Protein AF-A0A2S0XED9-F1 (afdb_monomer_lite)

Structure (mmCIF, N/CA/C/O backbone):
data_AF-A0A2S0XED9-F1
#
_entry.id   AF-A0A2S0XED9-F1
#
loop_
_atom_site.group_PDB
_atom_site.id
_atom_site.type_symbol
_atom_site.label_atom_id
_atom_site.label_alt_id
_atom_site.label_comp_id
_atom_site.label_asym_id
_atom_site.label_entity_id
_atom_site.label_seq_id
_atom_site.pdbx_PDB_ins_code
_atom_site.Cartn_x
_atom_site.Cartn_y
_atom_site.Cartn_z
_atom_site.occupancy
_atom_site.B_iso_or_equiv
_atom_site.auth_seq_id
_atom_site.auth_comp_id
_atom_site.auth_asym_id
_atom_site.auth_atom_id
_atom_site.pdbx_PDB_model_num
ATOM 1 N N . MET A 1 1 ? 7.536 -2.557 -26.208 1.00 51.84 1 MET A N 1
ATOM 2 C CA . MET A 1 1 ? 7.669 -2.751 -24.749 1.00 51.84 1 MET A CA 1
ATOM 3 C C . MET A 1 1 ? 7.811 -4.241 -24.503 1.00 51.84 1 MET A C 1
ATOM 5 O O . MET A 1 1 ? 7.226 -5.008 -25.258 1.00 51.84 1 MET A O 1
ATOM 9 N N . SER A 1 2 ? 8.712 -4.651 -23.611 1.00 64.56 2 SER A N 1
ATOM 10 C CA . SER A 1 2 ? 9.038 -6.066 -23.392 1.00 64.56 2 SER A CA 1
ATOM 11 C C . SER A 1 2 ? 7.966 -6.731 -22.523 1.00 64.56 2 SER A C 1
ATOM 13 O O . SER A 1 2 ? 7.463 -6.092 -21.606 1.00 64.56 2 SER A O 1
ATOM 15 N N . ASN A 1 3 ? 7.695 -8.031 -22.710 1.00 69.75 3 ASN A N 1
ATOM 16 C CA . ASN A 1 3 ? 6.802 -8.825 -21.841 1.00 69.75 3 ASN A CA 1
ATOM 17 C C . ASN A 1 3 ? 7.157 -8.728 -20.339 1.00 69.75 3 ASN A C 1
ATOM 19 O O . ASN A 1 3 ? 6.335 -9.035 -19.479 1.00 69.75 3 ASN A O 1
ATOM 23 N N . ILE A 1 4 ? 8.401 -8.363 -20.010 1.00 69.19 4 ILE A N 1
ATOM 24 C CA . ILE A 1 4 ? 8.859 -8.146 -18.631 1.00 69.19 4 ILE A CA 1
ATOM 25 C C . ILE A 1 4 ? 8.288 -6.843 -18.058 1.00 69.19 4 ILE A C 1
ATOM 27 O O . ILE A 1 4 ? 7.877 -6.832 -16.899 1.00 69.19 4 ILE A O 1
ATOM 31 N N . ASP A 1 5 ? 8.233 -5.780 -18.860 1.00 72.25 5 ASP A N 1
ATOM 32 C CA . ASP A 1 5 ? 7.725 -4.472 -18.438 1.00 72.25 5 ASP A CA 1
ATOM 33 C C . ASP A 1 5 ? 6.220 -4.563 -18.160 1.00 72.25 5 ASP A C 1
ATOM 35 O O . ASP A 1 5 ? 5.756 -4.099 -17.122 1.00 72.25 5 ASP A O 1
ATOM 39 N N . ASP A 1 6 ? 5.480 -5.269 -19.021 1.00 79.00 6 ASP A N 1
ATOM 40 C CA . ASP A 1 6 ? 4.032 -5.467 -18.876 1.00 79.00 6 ASP A CA 1
ATOM 41 C C . ASP A 1 6 ? 3.680 -6.276 -17.615 1.00 79.00 6 ASP A C 1
ATOM 43 O O . ASP A 1 6 ? 2.735 -5.952 -16.894 1.00 79.00 6 ASP A O 1
ATOM 47 N N . ARG A 1 7 ? 4.472 -7.309 -17.292 1.00 82.38 7 ARG A N 1
ATOM 48 C CA . ARG A 1 7 ? 4.292 -8.087 -16.053 1.00 82.38 7 ARG A CA 1
ATOM 49 C C . ARG A 1 7 ? 4.614 -7.265 -14.810 1.00 82.38 7 ARG A C 1
ATOM 51 O O . ARG A 1 7 ? 3.908 -7.389 -13.814 1.00 82.38 7 ARG A O 1
ATOM 58 N N . MET A 1 8 ? 5.654 -6.435 -14.870 1.00 83.00 8 MET A N 1
ATOM 59 C CA . MET A 1 8 ? 6.046 -5.570 -13.757 1.00 83.00 8 MET A CA 1
ATOM 60 C C . MET A 1 8 ? 5.006 -4.470 -13.509 1.00 83.00 8 MET A C 1
ATOM 62 O O . MET A 1 8 ? 4.694 -4.176 -12.359 1.00 83.00 8 MET A O 1
ATOM 66 N N . LEU A 1 9 ? 4.428 -3.902 -14.573 1.00 88.00 9 LEU A N 1
ATOM 67 C CA . LEU A 1 9 ? 3.323 -2.942 -14.498 1.00 88.00 9 LEU A CA 1
ATOM 68 C C . LEU A 1 9 ? 2.078 -3.562 -13.851 1.00 88.00 9 LEU A C 1
ATOM 70 O O . LEU A 1 9 ? 1.512 -2.977 -12.931 1.00 88.00 9 LEU A O 1
ATOM 74 N N . ALA A 1 10 ? 1.696 -4.774 -14.261 1.00 90.44 10 ALA A N 1
ATOM 75 C CA . ALA A 1 10 ? 0.576 -5.487 -13.644 1.00 90.44 10 ALA A CA 1
ATOM 76 C C . ALA A 1 10 ? 0.827 -5.797 -12.155 1.00 90.44 10 ALA A C 1
ATOM 78 O O . ALA A 1 10 ? -0.080 -5.708 -11.325 1.00 90.44 10 ALA A O 1
ATOM 79 N N . GLU A 1 11 ? 2.065 -6.144 -11.792 1.00 90.94 11 GLU A N 1
ATOM 80 C CA . GLU A 1 11 ? 2.452 -6.367 -10.398 1.00 90.94 11 GLU A CA 1
ATOM 81 C C . GLU A 1 11 ? 2.420 -5.072 -9.574 1.00 90.94 11 GLU A C 1
ATOM 83 O O . GLU A 1 11 ? 1.931 -5.080 -8.441 1.00 90.94 11 GLU A O 1
ATOM 88 N N . GLN A 1 12 ? 2.874 -3.959 -10.152 1.00 93.12 12 GLN A N 1
ATOM 89 C CA . GLN A 1 12 ? 2.800 -2.638 -9.536 1.00 93.12 12 GLN A CA 1
ATOM 90 C C . GLN A 1 12 ? 1.349 -2.225 -9.263 1.00 93.12 12 GLN A C 1
ATOM 92 O O . GLN A 1 12 ? 1.039 -1.790 -8.154 1.00 93.12 12 GLN A O 1
ATOM 97 N N . GLU A 1 13 ? 0.457 -2.377 -10.246 1.00 94.38 13 GLU A N 1
ATOM 98 C CA . GLU A 1 13 ? -0.963 -2.041 -10.098 1.00 94.38 13 GLU A CA 1
ATOM 99 C C . GLU A 1 13 ? -1.625 -2.893 -9.008 1.00 94.38 13 GLU A C 1
ATOM 101 O O . GLU A 1 13 ? -2.301 -2.358 -8.125 1.00 94.38 13 GLU A O 1
ATOM 106 N N . ARG A 1 14 ? -1.359 -4.207 -8.990 1.00 95.81 14 ARG A N 1
ATOM 107 C CA . ARG A 1 14 ? -1.854 -5.099 -7.932 1.00 95.81 14 ARG A CA 1
ATOM 108 C C . ARG A 1 14 ? -1.375 -4.652 -6.549 1.00 95.81 14 ARG A C 1
ATOM 110 O O . ARG A 1 14 ? -2.179 -4.573 -5.623 1.00 95.81 14 ARG A O 1
ATOM 117 N N . ALA A 1 15 ? -0.084 -4.353 -6.409 1.00 94.50 15 ALA A N 1
ATOM 118 C CA . ALA A 1 15 ? 0.502 -3.927 -5.140 1.00 94.50 15 ALA A CA 1
ATOM 119 C C . ALA A 1 15 ? -0.047 -2.570 -4.669 1.00 94.50 15 ALA A C 1
ATOM 121 O O . ALA A 1 15 ? -0.250 -2.368 -3.471 1.00 94.50 15 ALA A O 1
ATOM 122 N N . PHE A 1 16 ? -0.333 -1.654 -5.599 1.00 96.00 16 PHE A N 1
ATOM 123 C CA . PHE A 1 16 ? -0.974 -0.378 -5.292 1.00 96.00 16 PHE A CA 1
ATOM 124 C C . PHE A 1 16 ? -2.388 -0.569 -4.730 1.00 96.00 16 PHE A C 1
ATOM 126 O O . PHE A 1 16 ? -2.715 0.009 -3.691 1.00 96.00 16 PHE A O 1
ATOM 133 N N . LEU A 1 17 ? -3.214 -1.387 -5.391 1.00 97.50 17 LEU A N 1
ATOM 134 C CA . LEU A 1 17 ? -4.579 -1.672 -4.941 1.00 97.50 17 LEU A CA 1
ATOM 135 C C . LEU A 1 17 ? -4.581 -2.345 -3.563 1.00 97.50 17 LEU A C 1
ATOM 137 O O . LEU A 1 17 ? -5.307 -1.913 -2.670 1.00 97.50 17 LEU A O 1
ATOM 141 N N . GLU A 1 18 ? -3.705 -3.330 -3.358 1.00 96.81 18 GLU A N 1
ATOM 142 C CA .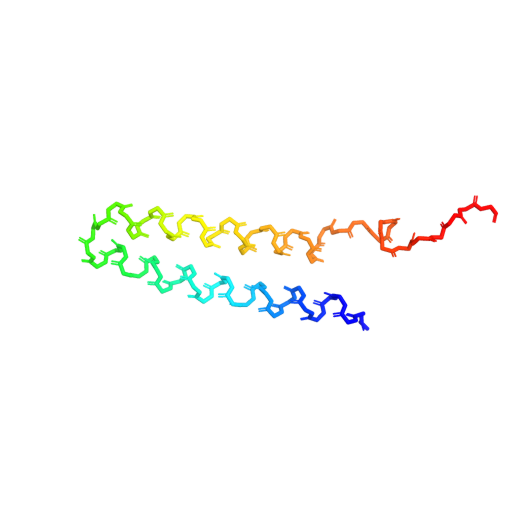 GLU A 1 18 ? -3.554 -4.020 -2.074 1.00 96.81 18 GLU A CA 1
ATOM 143 C C . GLU A 1 18 ? -3.130 -3.060 -0.951 1.00 96.81 18 GLU A C 1
ATOM 145 O O . GLU A 1 18 ? -3.732 -3.049 0.124 1.00 96.81 18 GLU A O 1
ATOM 150 N N . TRP A 1 19 ? -2.137 -2.200 -1.201 1.00 97.62 19 TRP A N 1
ATOM 151 C CA . TRP A 1 19 ? -1.727 -1.178 -0.240 1.00 97.62 19 TRP A CA 1
ATOM 152 C C . TRP A 1 19 ? -2.866 -0.216 0.101 1.00 97.62 19 TRP A C 1
ATOM 154 O O . TRP A 1 19 ? -3.082 0.077 1.280 1.00 97.62 19 TRP A O 1
ATOM 164 N N . ARG A 1 20 ? -3.593 0.278 -0.909 1.00 97.50 20 ARG A N 1
ATOM 165 C CA . ARG A 1 20 ? -4.706 1.217 -0.728 1.00 97.50 20 ARG A CA 1
ATOM 166 C C . ARG A 1 20 ? -5.769 0.624 0.192 1.00 97.50 20 ARG A C 1
ATOM 168 O O . ARG A 1 20 ? -6.194 1.295 1.134 1.00 97.50 20 ARG A O 1
ATOM 175 N N . ASP A 1 21 ? -6.160 -0.618 -0.066 1.00 97.56 21 ASP A N 1
ATOM 176 C CA . ASP A 1 21 ? -7.239 -1.284 0.659 1.00 97.56 21 ASP A CA 1
ATOM 177 C C . ASP A 1 21 ? -6.813 -1.615 2.099 1.00 97.56 21 ASP A C 1
ATOM 179 O O . ASP A 1 21 ? -7.542 -1.320 3.048 1.00 97.56 21 ASP A O 1
ATOM 183 N N . LEU A 1 22 ? -5.586 -2.114 2.297 1.00 97.25 22 LEU A N 1
ATOM 184 C CA . LEU A 1 22 ? -5.033 -2.362 3.634 1.00 97.25 22 LEU A CA 1
ATOM 185 C C . LEU A 1 22 ? -4.852 -1.071 4.435 1.00 97.25 22 LEU A C 1
ATO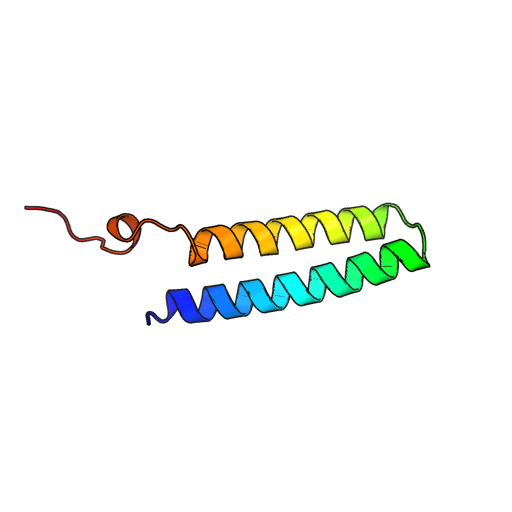M 187 O O . LEU A 1 22 ? -5.123 -1.049 5.634 1.00 97.25 22 LEU A O 1
ATOM 191 N N . ARG A 1 23 ? -4.427 0.022 3.792 1.00 96.19 23 ARG A N 1
ATOM 192 C CA . ARG A 1 23 ? -4.305 1.332 4.442 1.00 96.19 23 ARG A CA 1
ATOM 193 C C . ARG A 1 23 ? -5.671 1.868 4.860 1.00 96.19 23 ARG A C 1
ATOM 195 O O . ARG A 1 23 ? -5.785 2.396 5.962 1.00 96.19 23 ARG A O 1
ATOM 202 N N . ALA A 1 24 ? -6.683 1.765 3.998 1.00 97.69 24 ALA A N 1
ATOM 203 C CA . AL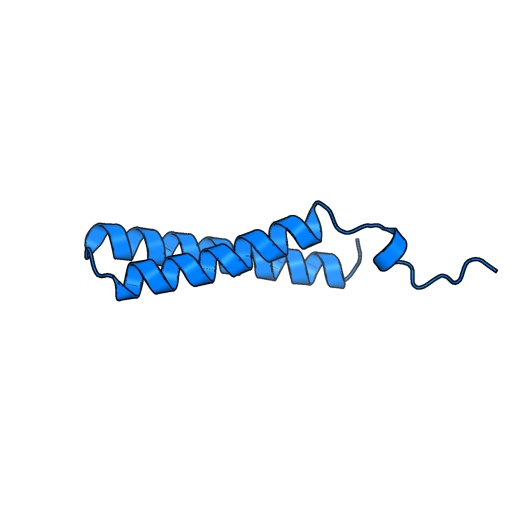A A 1 24 ? -8.043 2.186 4.328 1.00 97.69 24 ALA A CA 1
ATOM 204 C C . ALA A 1 24 ? -8.571 1.406 5.539 1.00 97.69 24 ALA A C 1
ATOM 206 O O . ALA A 1 24 ? -9.011 2.016 6.511 1.00 97.69 24 ALA A O 1
ATOM 207 N N . LYS A 1 25 ? -8.398 0.080 5.530 1.00 96.12 25 LYS A N 1
ATOM 208 C CA . LYS A 1 25 ? -8.757 -0.778 6.658 1.00 96.12 25 LYS A CA 1
ATOM 209 C C . LYS A 1 25 ? -7.996 -0.410 7.933 1.00 96.12 25 LYS A C 1
ATOM 211 O O . LYS A 1 25 ? -8.613 -0.271 8.976 1.00 96.12 25 LYS A O 1
ATOM 216 N N . ALA A 1 26 ? -6.683 -0.190 7.862 1.00 96.62 26 ALA A N 1
ATOM 217 C CA . ALA A 1 26 ? -5.881 0.194 9.025 1.00 96.62 26 ALA A CA 1
ATOM 218 C C . ALA A 1 26 ? -6.321 1.534 9.639 1.00 96.62 26 ALA A C 1
ATOM 220 O O . ALA A 1 26 ? -6.255 1.701 10.854 1.00 96.62 26 ALA A O 1
ATOM 221 N N . LEU A 1 27 ? -6.771 2.489 8.816 1.00 96.88 27 LEU A N 1
ATOM 222 C CA . LEU A 1 27 ? -7.331 3.755 9.297 1.00 96.88 27 LEU A CA 1
ATOM 223 C C . LEU A 1 27 ? -8.700 3.576 9.955 1.00 96.88 27 LEU A C 1
A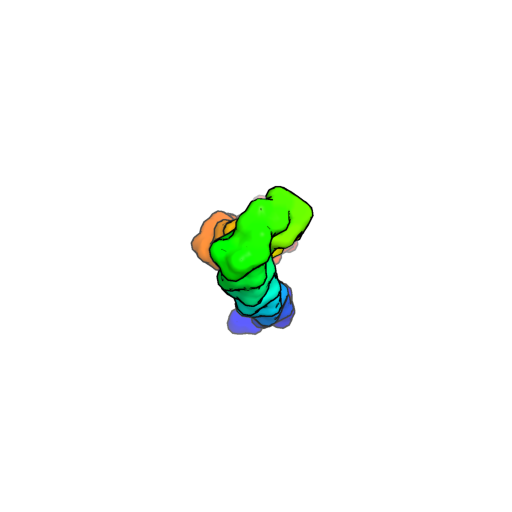TOM 225 O O . LEU A 1 27 ? -9.004 4.284 10.909 1.00 96.88 27 LEU A O 1
ATOM 229 N N . GLU A 1 28 ? -9.511 2.652 9.446 1.00 97.69 28 GLU A N 1
ATOM 230 C CA . GLU A 1 28 ? -10.822 2.326 10.007 1.00 97.69 28 GLU A CA 1
ATOM 231 C C . GLU A 1 28 ? -10.702 1.566 11.336 1.00 97.69 28 GLU A C 1
ATOM 233 O O . GLU A 1 28 ? -11.393 1.886 12.300 1.00 97.69 28 GLU A O 1
ATOM 238 N N . THR A 1 29 ? -9.814 0.571 11.402 1.00 95.94 29 THR A N 1
ATOM 239 C CA . THR A 1 29 ? -9.698 -0.339 12.549 1.00 95.94 29 THR A CA 1
ATOM 240 C C . THR A 1 29 ? -8.727 0.151 13.617 1.00 95.94 29 THR A C 1
ATOM 242 O O . THR A 1 29 ? -8.854 -0.231 14.780 1.00 95.94 29 THR A O 1
ATOM 245 N N . GLY A 1 30 ? -7.720 0.943 13.240 1.00 94.19 30 GLY A N 1
ATOM 246 C CA . GLY A 1 30 ? -6.580 1.257 14.101 1.00 94.19 30 GLY A CA 1
ATOM 247 C C . GLY A 1 30 ? -5.701 0.041 14.435 1.00 94.19 30 GLY A C 1
ATOM 248 O O . GLY A 1 30 ? -4.840 0.139 15.310 1.00 94.19 30 GLY A O 1
ATOM 249 N N . ASP A 1 31 ? -5.900 -1.108 13.774 1.00 95.50 31 ASP A N 1
ATOM 250 C CA . ASP A 1 31 ? -5.135 -2.326 14.048 1.00 95.50 31 ASP A CA 1
ATOM 251 C C . ASP A 1 31 ? -3.716 -2.214 13.468 1.00 95.50 31 ASP A C 1
ATOM 253 O O . ASP A 1 31 ? -3.493 -2.078 12.260 1.00 95.50 31 ASP A O 1
ATOM 257 N N . MET A 1 32 ? -2.722 -2.344 14.345 1.00 94.69 32 MET A N 1
ATOM 258 C CA . MET A 1 32 ? -1.305 -2.355 13.982 1.00 94.69 32 MET A CA 1
ATOM 259 C C . MET A 1 32 ? -0.939 -3.490 13.016 1.00 94.69 32 MET A C 1
ATOM 261 O O . MET A 1 32 ? 0.022 -3.362 12.255 1.00 94.69 32 MET A O 1
ATOM 265 N N . ARG A 1 33 ? -1.687 -4.599 13.007 1.00 95.31 33 ARG A N 1
ATOM 266 C CA . ARG A 1 33 ? -1.499 -5.696 12.047 1.00 95.31 33 ARG A CA 1
ATOM 267 C C . ARG A 1 33 ? -1.880 -5.274 10.635 1.00 95.31 33 ARG A C 1
ATOM 269 O O . ARG A 1 33 ? -1.127 -5.568 9.707 1.00 95.31 33 ARG A O 1
ATOM 276 N N . ASP A 1 34 ? -2.993 -4.560 10.487 1.00 91.88 34 ASP A N 1
ATOM 277 C CA . ASP A 1 34 ? -3.435 -4.018 9.200 1.00 91.88 34 ASP A CA 1
ATOM 278 C C . ASP A 1 34 ? -2.465 -2.926 8.724 1.00 91.88 34 ASP A C 1
ATOM 280 O O . ASP A 1 34 ? -2.058 -2.923 7.562 1.00 91.88 34 ASP A O 1
ATOM 284 N N . ALA A 1 35 ? -1.987 -2.067 9.635 1.00 95.06 35 ALA A N 1
ATOM 285 C CA . ALA A 1 35 ? -0.973 -1.058 9.321 1.00 95.06 35 ALA A CA 1
ATOM 286 C C . ALA A 1 35 ? 0.357 -1.685 8.858 1.00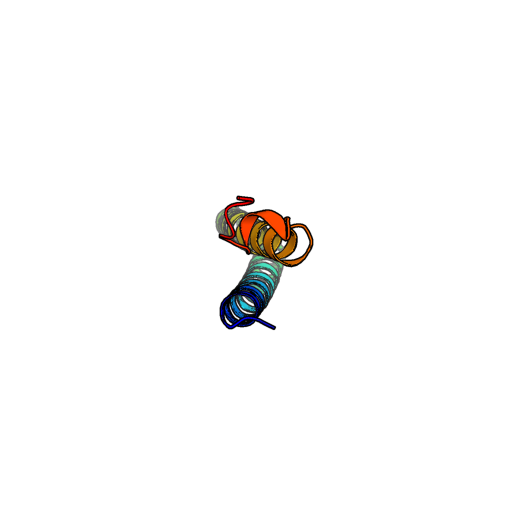 95.06 35 ALA A C 1
ATOM 288 O O . ALA A 1 35 ? 0.956 -1.246 7.874 1.00 95.06 35 ALA A O 1
ATOM 289 N N . HIS A 1 36 ? 0.812 -2.750 9.525 1.00 97.38 36 HIS A N 1
ATOM 290 C CA . HIS A 1 36 ? 2.009 -3.484 9.118 1.00 97.38 36 HIS A CA 1
ATOM 291 C C . HIS A 1 36 ? 1.816 -4.196 7.770 1.00 97.38 36 HIS A C 1
ATOM 293 O O . HIS A 1 36 ? 2.715 -4.182 6.928 1.00 97.38 36 HIS A O 1
ATOM 299 N N . ALA A 1 37 ? 0.643 -4.791 7.531 1.00 96.44 37 ALA A N 1
ATOM 300 C CA . ALA A 1 37 ? 0.309 -5.386 6.241 1.00 96.44 37 ALA A CA 1
ATOM 301 C C . ALA A 1 37 ? 0.333 -4.337 5.117 1.00 96.44 37 ALA A C 1
ATOM 303 O O . ALA A 1 37 ? 0.978 -4.566 4.094 1.00 96.44 37 ALA A O 1
ATOM 304 N N . ALA A 1 38 ? -0.263 -3.162 5.346 1.00 96.62 38 ALA A N 1
ATOM 305 C CA . ALA A 1 38 ? -0.209 -2.037 4.418 1.00 96.62 38 ALA A CA 1
ATOM 306 C C . ALA A 1 38 ? 1.239 -1.604 4.132 1.00 96.62 38 ALA A C 1
ATOM 308 O O . ALA A 1 38 ? 1.606 -1.416 2.975 1.00 96.62 38 ALA A O 1
ATOM 309 N N . GLY A 1 39 ? 2.095 -1.507 5.156 1.00 96.50 39 GLY A N 1
ATOM 310 C CA . GLY A 1 39 ? 3.513 -1.167 4.983 1.00 96.50 39 GLY A CA 1
ATOM 311 C C . GLY A 1 39 ? 4.273 -2.151 4.083 1.00 96.50 39 GLY A C 1
ATOM 312 O O . GLY A 1 39 ? 5.066 -1.732 3.238 1.00 96.50 39 GLY A O 1
ATOM 313 N N . LYS A 1 40 ? 3.993 -3.455 4.196 1.00 97.19 40 LYS A N 1
ATOM 314 C CA . LYS A 1 40 ? 4.586 -4.472 3.310 1.00 97.19 40 LYS A CA 1
ATOM 315 C C . LYS A 1 40 ? 4.115 -4.317 1.863 1.00 97.19 40 LYS A C 1
ATOM 317 O O . LYS A 1 40 ? 4.948 -4.331 0.960 1.00 97.19 40 LYS A O 1
ATOM 322 N N . ALA A 1 41 ? 2.812 -4.128 1.647 1.00 96.44 41 ALA A N 1
ATOM 323 C CA . ALA A 1 41 ? 2.254 -3.912 0.311 1.00 96.44 41 ALA A CA 1
ATOM 324 C C . ALA A 1 41 ? 2.825 -2.638 -0.342 1.00 96.44 41 ALA A C 1
ATOM 326 O O . ALA A 1 41 ? 3.209 -2.655 -1.512 1.00 96.44 41 ALA A O 1
ATOM 327 N N . PHE A 1 42 ? 2.995 -1.566 0.441 1.00 96.81 42 PHE A N 1
ATOM 328 C CA . PHE A 1 42 ? 3.662 -0.345 -0.014 1.00 96.81 42 PHE A CA 1
ATOM 329 C C . PHE A 1 42 ? 5.099 -0.603 -0.482 1.00 96.81 42 PHE A C 1
ATOM 331 O O . PHE A 1 42 ? 5.502 -0.093 -1.524 1.00 96.81 42 PHE A O 1
ATOM 338 N N . GLY A 1 43 ? 5.869 -1.412 0.253 1.00 96.31 43 GLY A N 1
ATOM 339 C CA . GLY A 1 43 ? 7.235 -1.770 -0.133 1.00 96.31 43 GLY A CA 1
ATOM 340 C C . GLY A 1 43 ? 7.310 -2.444 -1.508 1.00 96.31 43 GLY A C 1
ATOM 341 O O . GLY A 1 43 ? 8.178 -2.103 -2.311 1.00 96.31 43 GLY A O 1
ATOM 342 N N . VAL A 1 44 ? 6.369 -3.344 -1.813 1.00 94.69 44 VAL A N 1
ATOM 343 C CA . VAL A 1 44 ? 6.275 -4.011 -3.125 1.00 94.69 44 VAL A CA 1
ATOM 344 C C . VAL A 1 44 ? 5.908 -3.013 -4.227 1.00 94.69 44 VAL A C 1
ATOM 346 O O . VAL A 1 44 ? 6.561 -2.976 -5.272 1.00 94.69 44 VAL A O 1
ATOM 349 N N . PHE A 1 45 ? 4.912 -2.156 -3.987 1.00 95.31 45 PHE A N 1
ATOM 350 C CA . PHE A 1 45 ? 4.541 -1.090 -4.922 1.00 95.31 45 PHE A CA 1
ATOM 351 C C . PHE A 1 45 ? 5.719 -0.143 -5.212 1.00 95.31 45 PHE A C 1
ATOM 353 O O . PHE A 1 45 ? 6.010 0.168 -6.367 1.00 95.31 45 PHE A O 1
ATOM 360 N N . PHE A 1 46 ? 6.444 0.287 -4.179 1.00 93.56 46 PHE A N 1
ATOM 361 C CA . PHE A 1 46 ? 7.578 1.194 -4.338 1.00 93.56 46 PHE A CA 1
ATOM 362 C C . PHE A 1 46 ? 8.740 0.535 -5.092 1.00 93.56 46 PHE A C 1
ATOM 364 O O . PHE A 1 46 ? 9.319 1.139 -5.995 1.00 93.56 46 PHE A O 1
ATOM 371 N N . TYR A 1 47 ? 9.056 -0.722 -4.775 1.00 91.31 47 TYR A N 1
ATOM 372 C CA . TYR A 1 47 ? 10.090 -1.475 -5.482 1.00 91.31 47 TYR A CA 1
ATOM 373 C C . TYR A 1 47 ? 9.780 -1.622 -6.977 1.00 91.31 47 TYR A C 1
ATOM 375 O O . TYR A 1 47 ? 10.646 -1.371 -7.821 1.00 91.31 47 TYR A O 1
ATOM 383 N N . THR A 1 48 ? 8.547 -2.004 -7.312 1.00 90.50 48 THR A N 1
ATOM 384 C CA . THR A 1 48 ? 8.111 -2.160 -8.707 1.00 90.50 48 THR A CA 1
ATOM 385 C C . THR A 1 48 ? 8.103 -0.815 -9.437 1.00 90.50 48 THR A C 1
ATOM 387 O O . THR A 1 48 ? 8.619 -0.737 -10.549 1.00 90.50 48 THR A O 1
ATOM 390 N N . TYR A 1 49 ? 7.672 0.276 -8.789 1.00 89.06 49 TYR A N 1
ATOM 391 C CA . TYR A 1 49 ? 7.787 1.639 -9.327 1.00 89.06 49 TYR A CA 1
ATOM 392 C C . TYR A 1 49 ? 9.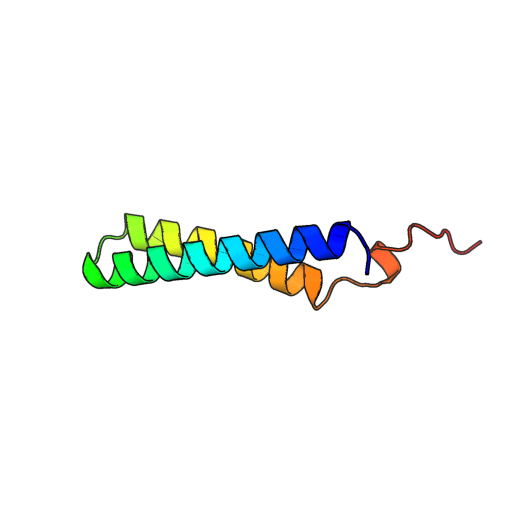218 2.034 -9.678 1.00 89.06 49 TYR A C 1
ATOM 394 O O . TYR A 1 49 ? 9.474 2.491 -10.794 1.00 89.06 49 TYR A O 1
ATOM 402 N N . VAL A 1 50 ? 10.160 1.832 -8.756 1.00 89.69 50 VAL A N 1
ATOM 403 C CA . VAL A 1 50 ? 11.574 2.133 -9.006 1.00 89.69 50 VAL A CA 1
ATOM 404 C C . VAL A 1 50 ? 12.121 1.244 -10.126 1.00 89.69 50 VAL A C 1
ATOM 406 O O . VAL A 1 50 ? 12.856 1.722 -10.988 1.00 89.69 50 VAL A O 1
ATOM 409 N N . SER A 1 51 ? 11.717 -0.025 -10.167 1.00 85.81 51 SER A N 1
ATOM 410 C CA . SER A 1 51 ? 12.138 -0.991 -11.189 1.00 85.81 51 SER A CA 1
ATOM 411 C C . SER A 1 51 ? 11.559 -0.724 -12.579 1.00 85.81 51 SER A C 1
ATOM 413 O O . SER A 1 51 ? 12.135 -1.181 -13.559 1.00 85.81 51 SER A O 1
ATOM 415 N N . ILE A 1 52 ? 10.444 -0.007 -12.692 1.00 82.94 52 ILE A N 1
ATOM 416 C CA . ILE A 1 52 ? 9.897 0.437 -13.982 1.00 82.94 52 ILE A CA 1
ATOM 417 C C . ILE A 1 52 ? 10.533 1.773 -14.383 1.00 82.94 52 ILE A C 1
ATOM 419 O O . ILE A 1 52 ? 10.979 1.942 -15.513 1.00 82.94 52 ILE A O 1
ATOM 423 N N . THR A 1 53 ? 10.615 2.715 -13.443 1.00 81.75 53 THR A N 1
ATOM 424 C CA . THR A 1 53 ? 10.984 4.113 -13.723 1.00 81.75 53 THR A CA 1
ATOM 425 C C . THR A 1 53 ? 12.491 4.320 -13.874 1.00 81.75 53 THR A C 1
ATOM 427 O O . THR A 1 53 ? 12.929 5.158 -14.660 1.00 81.75 53 THR A O 1
ATOM 430 N N . HIS A 1 54 ? 13.303 3.585 -13.110 1.00 79.88 54 HIS A N 1
ATOM 431 C CA . HIS A 1 54 ? 14.730 3.881 -12.942 1.00 79.88 54 HIS A CA 1
ATOM 432 C C . HIS A 1 54 ? 15.658 2.723 -13.294 1.00 79.88 54 HIS A C 1
ATOM 434 O O . HIS A 1 54 ? 16.867 2.835 -13.084 1.00 79.88 54 HIS A O 1
ATOM 440 N N . ARG A 1 55 ? 15.145 1.606 -13.822 1.00 64.81 55 ARG A N 1
ATOM 441 C CA . ARG A 1 55 ? 16.016 0.489 -14.196 1.00 64.81 55 ARG A CA 1
ATOM 442 C C . ARG A 1 55 ? 16.939 0.929 -15.335 1.00 64.81 55 ARG A C 1
ATOM 444 O O . ARG A 1 55 ? 16.446 1.323 -16.392 1.00 64.81 55 ARG A O 1
ATOM 451 N N . PRO A 1 56 ? 18.267 0.865 -15.154 1.00 61.12 56 PRO A N 1
ATOM 452 C CA . PRO A 1 56 ? 19.201 1.197 -16.216 1.00 61.12 56 PRO A CA 1
ATOM 453 C C . PRO A 1 56 ? 18.953 0.293 -17.426 1.00 61.12 56 PRO A C 1
ATOM 455 O O . PRO A 1 56 ? 18.956 -0.933 -17.290 1.00 61.12 56 PRO A O 1
ATOM 458 N N . ALA A 1 57 ? 18.802 0.876 -18.619 1.00 57.84 57 ALA A N 1
ATOM 459 C CA . ALA A 1 57 ? 18.685 0.115 -19.868 1.00 57.84 57 ALA A CA 1
ATOM 460 C C . ALA A 1 57 ? 19.868 -0.861 -20.073 1.00 57.84 57 ALA A C 1
ATOM 462 O O . ALA A 1 57 ? 19.714 -1.918 -20.684 1.00 57.84 57 ALA A O 1
ATOM 463 N N . SER A 1 58 ? 21.030 -0.543 -19.489 1.00 56.38 58 SER A N 1
ATOM 464 C CA . SER A 1 58 ? 22.240 -1.373 -19.473 1.00 56.38 58 SER A CA 1
ATOM 465 C C . SER A 1 58 ? 22.105 -2.700 -18.717 1.00 56.38 58 SER A C 1
ATOM 467 O O . SER A 1 58 ? 22.874 -3.613 -18.985 1.00 56.38 58 SER A O 1
ATOM 469 N N . LEU A 1 59 ? 21.137 -2.844 -17.804 1.00 53.62 59 LEU A N 1
ATOM 470 C CA . LEU A 1 59 ? 20.844 -4.112 -17.114 1.00 53.62 59 LEU A CA 1
ATOM 471 C C . LEU A 1 59 ? 19.757 -4.940 -17.819 1.00 53.62 59 LEU A C 1
ATOM 473 O O . LEU A 1 59 ? 19.526 -6.089 -17.450 1.00 53.62 59 LEU A O 1
ATOM 477 N N . VAL A 1 60 ? 19.078 -4.362 -18.815 1.00 52.28 60 VAL A N 1
ATOM 478 C CA . VAL A 1 60 ? 18.046 -5.028 -19.630 1.00 52.28 60 VAL A CA 1
ATOM 479 C C . VAL A 1 60 ? 18.659 -5.612 -20.902 1.00 52.28 60 VAL A C 1
ATOM 481 O O . VAL A 1 60 ? 18.286 -6.699 -21.343 1.00 52.28 60 VAL A O 1
ATOM 484 N N . ALA A 1 61 ? 19.642 -4.924 -21.476 1.00 48.84 61 ALA A N 1
ATOM 485 C CA . ALA A 1 61 ? 20.434 -5.450 -22.570 1.00 48.84 61 ALA A CA 1
ATOM 486 C C . ALA A 1 61 ? 21.556 -6.332 -22.008 1.00 48.84 61 ALA A C 1
ATOM 488 O O . ALA A 1 61 ? 22.620 -5.838 -21.655 1.00 48.84 61 ALA A O 1
ATOM 489 N N . GLY A 1 62 ? 21.362 -7.652 -21.992 1.00 48.69 62 GLY A N 1
ATOM 490 C CA . GLY A 1 62 ? 22.460 -8.624 -21.915 1.00 48.69 62 GLY A CA 1
ATOM 491 C C . GLY A 1 62 ? 23.350 -8.587 -23.166 1.00 48.69 62 GLY A C 1
ATOM 492 O O . GLY A 1 62 ? 23.597 -9.619 -23.782 1.00 48.69 62 GLY A O 1
ATOM 493 N N . ARG A 1 63 ? 23.769 -7.397 -23.602 1.00 46.00 63 ARG A N 1
ATOM 494 C CA . ARG A 1 63 ? 24.637 -7.192 -24.752 1.00 46.00 63 ARG A CA 1
ATOM 495 C C . ARG A 1 63 ? 26.017 -6.843 -24.221 1.00 46.00 63 ARG A C 1
ATOM 497 O O . ARG A 1 63 ? 26.276 -5.707 -23.839 1.00 46.00 63 ARG A O 1
ATOM 504 N N . ASP A 1 64 ? 26.850 -7.874 -24.161 1.00 46.81 64 ASP A N 1
ATOM 505 C CA . ASP A 1 64 ? 28.301 -7.765 -24.053 1.00 46.81 64 ASP A CA 1
ATOM 506 C C . ASP A 1 64 ? 28.798 -6.704 -25.060 1.00 46.81 64 ASP A C 1
ATOM 508 O O . ASP A 1 64 ? 28.524 -6.850 -26.258 1.00 46.81 64 ASP A O 1
ATOM 512 N N . PRO A 1 65 ? 29.444 -5.610 -24.615 1.00 50.25 65 PRO A N 1
ATOM 513 C CA . PRO A 1 65 ? 30.095 -4.662 -25.501 1.00 50.25 65 PRO A CA 1
ATOM 514 C C . PRO A 1 65 ? 31.460 -5.236 -25.898 1.00 50.25 65 PRO A C 1
ATOM 516 O O . PRO A 1 65 ? 32.499 -4.808 -25.394 1.00 50.25 65 PRO A O 1
ATOM 519 N N . ARG A 1 66 ? 31.448 -6.230 -26.787 1.00 45.09 66 ARG A N 1
ATOM 520 C CA . ARG A 1 66 ? 32.602 -6.549 -27.632 1.00 45.09 66 ARG A CA 1
ATOM 521 C C . ARG A 1 66 ? 32.385 -5.962 -29.011 1.00 45.09 66 ARG A C 1
ATOM 523 O O . ARG A 1 66 ? 31.276 -6.164 -29.555 1.00 45.09 66 ARG A O 1
#

Radius of gyration: 15.97 Å; chains: 1; bounding box: 43×13×42 Å

Sequence (66 aa):
MSNIDDRMLAEQERAFLEWRDLRAKALETGDMRDAHAAGKAFGVFFYTYVSITHRPASLVAGRDPR

Foldseek 3Di:
DDPVLVVLVVQLVVLVVQLVVLVVVCVVPVDVVSVVSSVVSVVSNVVSVCCNPPPPVVVVPPDDPD

Secondary structure (DSSP, 8-state):
--HHHHHHHHHHHHHHHHHHHHHHHHHHH--HHHHHHHHHHHHHHHHHHHHHHS--GGGT------

pLDDT: mean 83.68, std 17.23, range [45.09, 97.69]